Protein AF-A0A7S1LYL8-F1 (afdb_monomer)

InterPro domains:
  IPR012674 Calycin [G3DSA:2.40.128.20] (8-126)

Nearest PDB structures (foldseek):
  2kno-assembly1_A  TM=4.896E-01  e=1.759E+00  Homo sapiens

Organism: Alexandrium catenella (NCBI:txid2925)

Structure (mmCIF, N/CA/C/O backbone):
data_AF-A0A7S1LYL8-F1
#
_entry.id   AF-A0A7S1LYL8-F1
#
loop_
_atom_site.group_PDB
_atom_site.id
_atom_site.type_symbol
_atom_site.label_atom_id
_atom_site.label_alt_id
_atom_site.label_comp_id
_atom_site.label_asym_id
_atom_site.label_entity_id
_atom_site.label_seq_id
_atom_site.pdbx_PDB_ins_code
_atom_site.Cartn_x
_atom_site.Cartn_y
_atom_site.Cartn_z
_atom_site.occupancy
_atom_site.B_iso_or_equiv
_atom_site.auth_seq_id
_atom_site.auth_comp_id
_atom_site.auth_asym_id
_atom_site.auth_atom_id
_atom_site.pdbx_PDB_model_num
ATOM 1 N N . MET A 1 1 ? -53.417 -13.960 -64.081 1.00 40.91 1 MET A N 1
ATOM 2 C CA . MET A 1 1 ? -52.786 -13.788 -62.756 1.00 40.91 1 MET A CA 1
ATOM 3 C C . MET A 1 1 ? -51.684 -12.749 -62.890 1.00 40.91 1 MET A C 1
ATOM 5 O O . MET A 1 1 ? -50.602 -13.099 -63.331 1.00 40.91 1 MET A O 1
ATOM 9 N N . ILE A 1 2 ? -51.957 -11.476 -62.603 1.00 46.28 2 ILE A N 1
ATOM 10 C CA . ILE A 1 2 ? -50.910 -10.456 -62.446 1.00 46.28 2 ILE A CA 1
ATOM 11 C C . ILE A 1 2 ? -51.336 -9.633 -61.235 1.00 46.28 2 ILE A C 1
ATOM 13 O O . ILE A 1 2 ? -52.288 -8.864 -61.310 1.00 46.28 2 ILE A O 1
ATOM 17 N N . SER A 1 3 ? -50.704 -9.901 -60.096 1.00 40.19 3 SER A N 1
ATOM 18 C CA . SER A 1 3 ? -50.922 -9.160 -58.857 1.00 40.19 3 SER A CA 1
ATOM 19 C C . SER A 1 3 ? -49.857 -8.073 -58.778 1.00 40.19 3 SER A C 1
ATOM 21 O O . SER A 1 3 ? -48.668 -8.380 -58.727 1.00 40.19 3 SER A O 1
ATOM 23 N N . HIS A 1 4 ? -50.273 -6.808 -58.802 1.00 43.19 4 HIS A N 1
ATOM 24 C CA . HIS A 1 4 ? -49.402 -5.675 -58.505 1.00 43.19 4 HIS A CA 1
ATOM 25 C C . HIS A 1 4 ? -49.196 -5.587 -56.991 1.00 43.19 4 HIS A C 1
ATOM 27 O O . HIS A 1 4 ? -50.166 -5.575 -56.237 1.00 43.19 4 HIS A O 1
ATOM 33 N N . VAL A 1 5 ? -47.943 -5.508 -56.544 1.00 46.81 5 VAL A N 1
ATOM 34 C CA . VAL A 1 5 ? -47.605 -5.159 -55.160 1.00 46.81 5 VAL A CA 1
ATOM 35 C C . VAL A 1 5 ? -46.912 -3.803 -55.190 1.00 46.81 5 VAL A C 1
ATOM 37 O O . VAL A 1 5 ? -45.841 -3.659 -55.775 1.00 46.81 5 VAL A O 1
ATOM 40 N N . ILE A 1 6 ? -47.555 -2.802 -54.592 1.00 52.75 6 ILE A N 1
ATOM 41 C CA . ILE A 1 6 ? -46.998 -1.466 -54.371 1.00 52.75 6 ILE A CA 1
ATOM 42 C C . ILE A 1 6 ? -46.280 -1.498 -53.019 1.00 52.75 6 ILE A C 1
ATOM 44 O O . ILE A 1 6 ? -46.905 -1.765 -51.995 1.00 52.75 6 ILE A O 1
ATOM 48 N N . ALA A 1 7 ? -44.975 -1.229 -53.010 1.00 46.88 7 ALA A N 1
ATOM 49 C CA . ALA A 1 7 ? -44.205 -1.054 -51.783 1.00 46.88 7 ALA A CA 1
ATOM 50 C C . ALA A 1 7 ? -44.253 0.421 -51.354 1.00 46.88 7 ALA A C 1
ATOM 52 O O . ALA A 1 7 ? -43.717 1.290 -52.039 1.00 46.88 7 ALA A O 1
ATOM 53 N N . ALA A 1 8 ? -44.896 0.708 -50.222 1.00 51.72 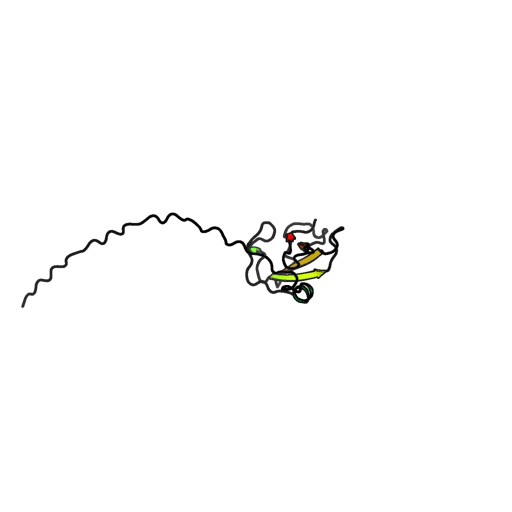8 ALA A N 1
ATOM 54 C CA . ALA A 1 8 ? -44.832 2.014 -49.576 1.00 51.72 8 ALA A CA 1
ATOM 55 C C . ALA A 1 8 ? -43.572 2.083 -48.698 1.00 51.72 8 ALA A C 1
ATOM 57 O O . ALA A 1 8 ? -43.449 1.345 -47.721 1.00 51.72 8 ALA A O 1
ATOM 58 N N . ALA A 1 9 ? -42.628 2.956 -49.050 1.00 52.88 9 ALA A N 1
ATOM 59 C CA . ALA A 1 9 ? -41.442 3.217 -48.242 1.00 52.88 9 ALA A CA 1
ATOM 60 C C . ALA A 1 9 ? -41.786 4.209 -47.117 1.00 52.88 9 ALA A C 1
ATOM 62 O O . ALA A 1 9 ? -42.015 5.390 -47.372 1.00 52.88 9 ALA A O 1
ATOM 63 N N . LEU A 1 10 ? -41.822 3.730 -45.871 1.00 50.62 10 LEU A N 1
ATOM 64 C CA . LEU A 1 10 ? -41.898 4.582 -44.684 1.00 50.62 10 LEU A CA 1
ATOM 65 C C . LEU A 1 10 ? -40.477 5.045 -44.329 1.00 50.62 10 LEU A C 1
ATOM 67 O O . LEU A 1 10 ? -39.648 4.249 -43.889 1.00 50.62 10 LEU A O 1
ATOM 71 N N . ALA A 1 11 ? -40.180 6.327 -44.539 1.00 58.09 11 ALA A N 1
ATOM 72 C CA . ALA A 1 11 ? -38.928 6.922 -44.088 1.00 58.09 11 ALA A CA 1
ATOM 73 C C . ALA A 1 11 ? -38.968 7.090 -42.560 1.00 58.09 11 ALA A C 1
ATOM 75 O O . ALA A 1 11 ? -39.672 7.952 -42.037 1.00 58.09 11 ALA A O 1
ATOM 76 N N . ILE A 1 12 ? -38.220 6.251 -41.841 1.00 60.12 12 ILE A N 1
ATOM 77 C CA . ILE A 1 12 ? -38.020 6.383 -40.396 1.00 60.12 12 ILE A CA 1
ATOM 78 C C . ILE A 1 12 ? -36.983 7.487 -40.176 1.00 60.12 12 ILE A C 1
ATOM 80 O O . ILE A 1 12 ? -35.783 7.277 -40.345 1.00 60.12 12 ILE A O 1
ATOM 84 N N . THR A 1 13 ? -37.435 8.686 -39.819 1.00 60.06 13 THR A N 1
ATOM 85 C CA . THR A 1 13 ? -36.548 9.749 -39.342 1.00 60.06 13 THR A CA 1
ATOM 86 C C . THR A 1 13 ? -36.121 9.433 -37.910 1.00 60.06 13 THR A C 1
ATOM 88 O O . THR A 1 13 ? -36.929 9.530 -36.987 1.00 60.06 13 THR A O 1
ATOM 91 N N . CYS A 1 14 ? -34.851 9.070 -37.709 1.00 52.88 14 CYS A N 1
ATOM 92 C CA . CYS A 1 14 ? -34.250 9.036 -36.376 1.00 52.88 14 CYS A CA 1
ATOM 93 C C . CYS A 1 14 ? -34.122 10.469 -35.847 1.00 52.88 14 CYS A C 1
ATOM 95 O O . CYS A 1 14 ? -33.171 11.181 -36.168 1.00 52.88 14 CYS A O 1
ATOM 97 N N . SER A 1 15 ? -35.071 10.898 -35.021 1.00 62.47 15 SER A N 1
ATOM 98 C CA . SER A 1 15 ? -34.893 12.073 -34.174 1.00 62.47 15 SER A CA 1
ATOM 99 C C . SER A 1 15 ? -33.851 11.741 -33.105 1.00 62.47 15 SER A C 1
ATOM 101 O O . SER A 1 15 ? -34.155 11.114 -32.094 1.00 62.47 15 SER A O 1
ATOM 103 N N . GLY A 1 16 ? -32.597 12.122 -33.351 1.00 58.66 16 GLY A N 1
ATOM 104 C CA . GLY A 1 16 ? -31.531 12.034 -32.361 1.00 58.66 16 GLY A CA 1
ATOM 105 C C . GLY A 1 16 ? -31.786 13.022 -31.228 1.00 58.66 16 GLY A C 1
ATOM 106 O O . GLY A 1 16 ? -31.531 14.215 -31.369 1.00 58.66 16 GLY A O 1
ATOM 107 N N . THR A 1 17 ? -32.286 12.539 -30.094 1.00 54.81 17 THR A N 1
ATOM 108 C CA . THR A 1 17 ? -32.269 13.306 -28.848 1.00 54.81 17 THR A CA 1
ATOM 109 C C . THR A 1 17 ? -30.834 13.350 -28.338 1.00 54.81 17 THR A C 1
ATOM 111 O O . THR A 1 17 ? -30.270 12.317 -27.975 1.00 54.81 17 THR A O 1
ATOM 114 N N . ALA A 1 18 ? -30.237 14.541 -28.308 1.00 59.44 18 ALA A N 1
ATOM 115 C CA . ALA A 1 18 ? -28.983 14.776 -27.609 1.00 59.44 18 ALA A CA 1
ATOM 116 C C . ALA A 1 18 ? -29.195 14.497 -26.113 1.00 59.44 18 ALA A C 1
ATOM 118 O O . ALA A 1 18 ? -29.775 15.305 -25.389 1.00 59.44 18 ALA A O 1
ATOM 119 N N . VAL A 1 19 ? -28.761 13.322 -25.655 1.00 59.53 19 VAL A N 1
ATOM 120 C CA . VAL A 1 19 ? -28.696 12.993 -24.231 1.00 59.53 19 VAL A CA 1
ATOM 121 C C . VAL A 1 19 ? -27.580 13.846 -23.640 1.00 59.53 19 VAL A C 1
ATOM 123 O O . VAL A 1 19 ? -26.399 13.581 -23.859 1.00 59.53 19 VAL A O 1
ATOM 126 N N . GLY A 1 20 ? -27.953 14.903 -22.917 1.00 55.56 20 GLY A N 1
ATOM 127 C CA . GLY A 1 20 ? -27.022 15.639 -22.073 1.00 55.56 20 GLY A CA 1
ATOM 128 C C . GLY A 1 20 ? -26.386 14.665 -21.086 1.00 55.56 20 GLY A C 1
ATOM 129 O O . GLY A 1 20 ? -27.076 14.059 -20.268 1.00 55.56 20 GLY A O 1
ATOM 130 N N . THR A 1 21 ? -25.073 14.473 -21.186 1.00 59.75 21 THR A N 1
ATOM 131 C CA . THR A 1 21 ? -24.311 13.581 -20.313 1.00 59.75 21 THR A CA 1
ATOM 132 C C . THR A 1 21 ? -24.158 14.217 -18.934 1.00 59.75 21 THR A C 1
ATOM 134 O O . THR A 1 21 ? -23.081 14.689 -18.569 1.00 59.75 21 THR A O 1
ATOM 137 N N . HIS A 1 22 ? -2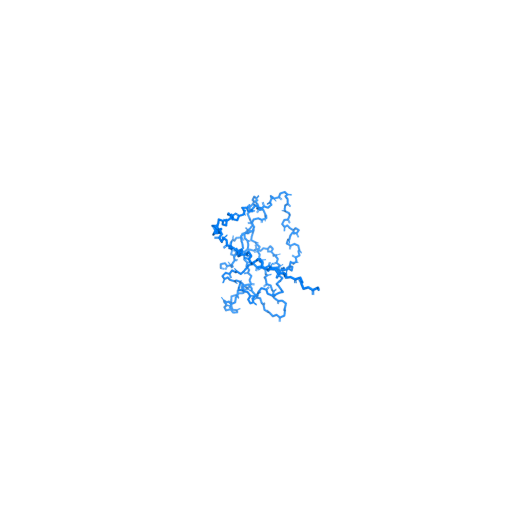5.225 14.225 -18.137 1.00 58.78 22 HIS A N 1
ATOM 138 C CA . HIS A 1 22 ? -25.079 14.320 -16.692 1.00 58.78 22 HIS A CA 1
ATOM 139 C C . HIS A 1 22 ? -24.480 12.992 -16.228 1.00 58.78 22 HIS A C 1
ATOM 141 O O . HIS A 1 22 ? -25.186 12.029 -15.934 1.00 58.78 22 HIS A O 1
ATOM 147 N N . ARG A 1 23 ? -23.145 12.910 -16.228 1.00 67.44 23 ARG A N 1
ATOM 148 C CA . ARG A 1 23 ? -22.441 11.838 -15.530 1.00 67.44 23 ARG A CA 1
ATOM 149 C C . ARG A 1 23 ? -22.823 12.012 -14.066 1.00 67.44 23 ARG A C 1
ATOM 151 O O . ARG A 1 23 ? -22.436 13.008 -13.456 1.00 67.44 23 ARG A O 1
ATOM 158 N N . ALA A 1 24 ? -23.662 11.119 -13.544 1.00 78.94 24 ALA A N 1
ATOM 159 C CA . ALA A 1 24 ? -23.954 11.102 -12.120 1.00 78.94 24 ALA A CA 1
ATOM 160 C C . ALA A 1 24 ? -22.612 11.162 -11.364 1.00 78.94 24 ALA A C 1
ATOM 162 O O . ALA A 1 24 ? -21.655 10.507 -11.803 1.00 78.94 24 ALA A O 1
ATOM 163 N N . PRO A 1 25 ? -22.493 11.984 -10.306 1.00 83.62 25 PRO A N 1
ATOM 164 C CA . PRO A 1 25 ? -21.267 12.039 -9.525 1.00 83.62 25 PRO A CA 1
ATOM 165 C C . PRO A 1 25 ? -20.911 10.625 -9.058 1.00 83.62 25 PRO A C 1
ATOM 167 O O . PRO A 1 25 ? -21.801 9.846 -8.708 1.00 83.62 25 PRO A O 1
ATOM 170 N N . CYS A 1 26 ? -19.621 10.279 -9.106 1.00 86.00 26 CYS A N 1
ATOM 171 C CA . CYS A 1 26 ? -19.161 8.989 -8.605 1.00 86.00 26 CYS A CA 1
ATOM 172 C C . CYS A 1 26 ? -19.648 8.830 -7.158 1.00 86.00 26 CYS A C 1
ATOM 174 O O . CYS A 1 26 ? -19.503 9.780 -6.382 1.00 86.00 26 CYS A O 1
ATOM 176 N N . PRO A 1 27 ? -20.235 7.677 -6.794 1.00 90.06 27 PRO A N 1
ATOM 177 C CA . PRO A 1 27 ? -20.694 7.470 -5.434 1.00 90.06 27 PRO A CA 1
ATOM 178 C C . PRO A 1 27 ? -19.509 7.615 -4.481 1.00 90.06 27 PRO A C 1
ATOM 180 O O . PRO A 1 27 ? -18.416 7.110 -4.744 1.00 90.06 27 PRO A O 1
ATOM 183 N N . GLU A 1 28 ? -19.724 8.326 -3.379 1.00 91.38 28 GLU A N 1
ATOM 184 C CA . GLU A 1 28 ? -18.732 8.404 -2.316 1.00 91.38 28 GLU A CA 1
ATOM 185 C C . GLU A 1 28 ? -1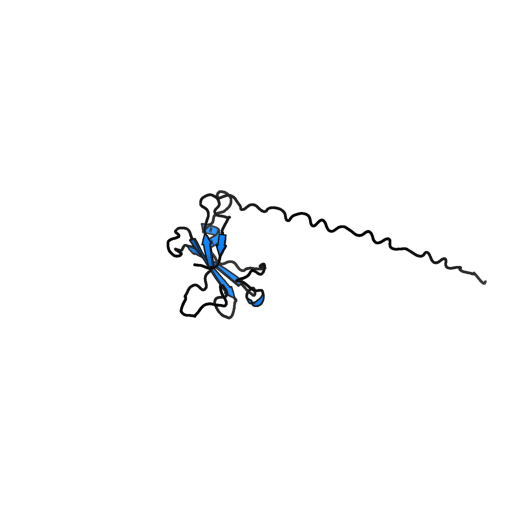8.624 7.032 -1.647 1.00 91.38 28 GLU A C 1
ATOM 187 O O . GLU A 1 28 ? -19.615 6.485 -1.156 1.00 91.38 28 GLU A O 1
ATOM 192 N N . ILE A 1 29 ? -17.418 6.470 -1.636 1.00 89.44 29 ILE A N 1
ATOM 193 C CA . ILE A 1 29 ? -17.136 5.190 -0.990 1.00 89.44 29 ILE A CA 1
ATOM 194 C C . ILE A 1 29 ? -16.488 5.463 0.364 1.00 89.44 29 ILE A C 1
ATOM 196 O O . ILE A 1 29 ? -15.483 6.171 0.448 1.00 89.44 29 ILE A O 1
ATOM 200 N N . LYS A 1 30 ? -17.060 4.886 1.424 1.00 90.12 30 LYS A N 1
ATOM 201 C CA . LYS A 1 30 ? -16.532 4.988 2.788 1.00 90.12 30 LYS A CA 1
ATOM 202 C C . LYS A 1 30 ? -15.685 3.754 3.122 1.00 90.12 30 LYS A C 1
ATOM 204 O O . LYS A 1 30 ? -16.104 2.648 2.786 1.00 90.12 30 LYS A O 1
ATOM 209 N N . PRO A 1 31 ? -14.524 3.918 3.782 1.00 90.12 31 PRO A N 1
ATOM 210 C CA . PRO A 1 31 ? -13.772 2.794 4.333 1.00 90.12 31 PRO A CA 1
ATOM 211 C C . PRO A 1 31 ? -14.582 2.037 5.392 1.00 90.12 31 PRO A C 1
ATOM 213 O O . PRO A 1 31 ? -15.423 2.639 6.063 1.00 90.12 31 PRO A O 1
ATOM 216 N N . LEU A 1 32 ? -14.279 0.748 5.562 1.00 90.56 32 LEU A N 1
ATOM 217 C CA . LEU A 1 32 ? -14.806 -0.077 6.654 1.00 90.56 32 LEU A CA 1
ATOM 218 C C . LEU A 1 32 ? -14.395 0.491 8.020 1.00 90.56 32 LEU A C 1
ATOM 220 O O . LEU A 1 32 ? -13.342 1.132 8.142 1.00 90.56 32 LEU A O 1
ATOM 224 N N . SER A 1 33 ? -15.217 0.258 9.043 1.00 86.56 33 SER A N 1
ATOM 225 C CA . SER A 1 33 ? -14.875 0.637 10.415 1.00 86.56 33 SER A CA 1
ATOM 226 C C . SER A 1 33 ? -13.754 -0.246 10.985 1.00 86.56 33 SER A C 1
ATOM 228 O O . SER A 1 33 ? -13.398 -1.280 10.413 1.00 86.56 33 SER A O 1
ATOM 230 N N . ALA A 1 34 ? -13.174 0.154 12.121 1.00 81.38 34 ALA A N 1
ATOM 231 C CA . ALA A 1 34 ? -12.140 -0.641 12.788 1.00 81.38 34 ALA A CA 1
ATOM 232 C C . ALA A 1 34 ? -12.680 -1.982 13.323 1.00 81.38 34 ALA A C 1
ATOM 234 O O . ALA A 1 34 ? -11.928 -2.944 13.439 1.00 81.38 34 ALA A O 1
ATOM 235 N N . GLU A 1 35 ? -13.979 -2.056 13.617 1.00 86.94 35 GLU A N 1
ATOM 236 C CA . GLU A 1 35 ? -14.664 -3.276 14.054 1.00 86.94 35 GLU A CA 1
ATOM 237 C C . GLU A 1 35 ? -14.934 -4.243 12.889 1.00 86.94 35 GLU A C 1
ATOM 239 O O . GLU A 1 35 ? -15.026 -5.450 13.098 1.00 86.94 35 GLU A O 1
ATOM 244 N N . GLU A 1 36 ? -15.059 -3.721 11.666 1.00 90.19 36 GLU A N 1
ATOM 245 C CA . GLU A 1 36 ? -15.336 -4.494 10.449 1.00 90.19 36 GLU A CA 1
ATOM 246 C C . GLU A 1 36 ? -14.061 -4.944 9.717 1.00 90.19 36 GLU A C 1
ATOM 248 O O . GLU A 1 36 ? -14.119 -5.841 8.875 1.00 90.19 36 GLU A O 1
ATOM 253 N N . PHE A 1 37 ? -12.913 -4.321 10.006 1.00 91.06 37 PHE A N 1
ATOM 254 C CA . PHE A 1 37 ? -11.662 -4.551 9.286 1.00 91.06 37 PHE A CA 1
ATOM 255 C C . PHE A 1 37 ? -10.481 -4.850 10.213 1.00 91.06 37 PHE A C 1
ATOM 257 O O . PHE A 1 37 ? -9.885 -3.956 10.826 1.00 91.06 37 PHE A O 1
ATOM 264 N N . ASP A 1 38 ? -10.081 -6.122 10.219 1.00 91.00 38 ASP A N 1
ATOM 265 C CA . ASP A 1 38 ? -8.858 -6.582 10.864 1.00 91.00 38 ASP A CA 1
ATOM 266 C C . ASP A 1 38 ? -7.650 -6.370 9.942 1.00 91.00 38 ASP A C 1
ATOM 268 O O . ASP A 1 38 ? -7.411 -7.103 8.976 1.00 91.00 38 ASP A O 1
ATOM 272 N N . ILE A 1 39 ? -6.869 -5.338 10.257 1.00 88.31 39 ILE A N 1
ATOM 273 C CA . ILE A 1 39 ? -5.666 -5.012 9.500 1.00 88.31 39 ILE A CA 1
ATOM 274 C C . ILE A 1 39 ? -4.548 -6.039 9.687 1.00 88.31 39 ILE A C 1
ATOM 276 O O . ILE A 1 39 ? -3.750 -6.198 8.769 1.00 88.31 39 ILE A O 1
ATOM 280 N N . GLU A 1 40 ? -4.476 -6.735 10.823 1.00 90.25 40 GLU A N 1
ATOM 281 C CA . GLU A 1 40 ? -3.447 -7.757 11.036 1.00 90.25 40 GLU A CA 1
ATOM 282 C C . GLU A 1 40 ? -3.703 -8.964 10.132 1.00 90.25 40 GLU A C 1
ATOM 284 O O . GLU A 1 40 ? -2.775 -9.459 9.490 1.00 90.25 40 GLU A O 1
ATOM 289 N N . GLU A 1 41 ? -4.965 -9.376 9.983 1.00 93.06 41 GLU A N 1
ATOM 290 C CA . GLU A 1 41 ? -5.317 -10.433 9.032 1.00 93.06 41 GLU A CA 1
ATOM 291 C C . GLU A 1 41 ? -5.094 -9.984 7.582 1.00 93.06 41 GLU A C 1
ATOM 293 O O . GLU A 1 41 ? -4.535 -10.733 6.778 1.00 93.06 41 GLU A O 1
ATOM 298 N N . TYR A 1 42 ? -5.453 -8.741 7.241 1.00 91.38 42 TYR A N 1
ATOM 299 C CA . TYR A 1 42 ? -5.271 -8.220 5.884 1.00 91.38 42 TYR A CA 1
ATOM 300 C C . TYR A 1 42 ? -3.799 -8.205 5.439 1.00 91.38 42 TYR A C 1
ATOM 302 O O . TYR A 1 42 ? -3.504 -8.472 4.270 1.00 91.38 42 TYR A O 1
ATOM 310 N N . ILE A 1 43 ? -2.869 -7.909 6.355 1.00 89.50 43 ILE A N 1
ATOM 311 C CA . ILE A 1 43 ? -1.429 -7.851 6.054 1.00 89.50 43 ILE A CA 1
ATOM 312 C C . ILE A 1 43 ? -0.699 -9.182 6.273 1.00 89.50 43 ILE A C 1
ATOM 314 O O . ILE A 1 43 ? 0.483 -9.280 5.950 1.00 89.50 43 ILE A O 1
ATOM 318 N N . ARG A 1 44 ? -1.374 -10.219 6.786 1.00 92.44 44 ARG A N 1
ATOM 319 C CA . ARG A 1 44 ? -0.770 -11.534 7.067 1.00 92.44 44 ARG A CA 1
ATOM 320 C C . ARG A 1 44 ? -0.166 -12.193 5.824 1.00 92.44 44 ARG A C 1
ATOM 322 O O . ARG A 1 44 ? 0.759 -12.998 5.935 1.00 92.44 44 ARG A O 1
ATOM 329 N N . ALA A 1 45 ? -0.706 -11.895 4.645 1.00 88.81 45 ALA A N 1
ATOM 330 C CA . ALA A 1 45 ? -0.306 -12.503 3.384 1.00 88.81 45 ALA A CA 1
ATOM 331 C C . ALA A 1 45 ? -0.176 -11.474 2.250 1.00 88.81 45 ALA A C 1
ATOM 333 O O . ALA A 1 45 ? -0.472 -10.289 2.394 1.00 88.81 45 ALA A O 1
ATOM 334 N N . SER A 1 46 ? 0.304 -11.950 1.100 1.00 86.56 46 SER A N 1
ATOM 335 C CA . SER A 1 46 ? 0.413 -11.139 -0.113 1.00 86.56 46 SER A CA 1
ATOM 336 C C . SER A 1 46 ? -0.854 -11.221 -0.959 1.00 86.56 46 SER A C 1
ATOM 338 O O . SER A 1 46 ? -1.491 -12.270 -1.039 1.00 86.56 46 SER A O 1
ATOM 340 N N . TRP A 1 47 ? -1.163 -10.129 -1.650 1.00 88.12 47 TRP A N 1
ATOM 341 C CA . TRP A 1 47 ? -2.335 -9.989 -2.506 1.00 88.12 47 TRP A CA 1
ATOM 342 C C . TRP A 1 47 ? -1.943 -9.978 -3.980 1.00 88.12 47 TRP A C 1
ATOM 344 O O . TRP A 1 47 ? -1.075 -9.210 -4.391 1.00 88.12 47 TRP A O 1
ATOM 354 N N . PHE A 1 48 ? -2.609 -10.800 -4.792 1.00 87.69 48 PHE A N 1
ATOM 355 C CA . PHE A 1 48 ? -2.472 -10.777 -6.249 1.00 87.69 48 PHE A CA 1
ATOM 356 C C . PHE A 1 48 ? -3.488 -9.800 -6.838 1.00 87.69 48 PHE A C 1
ATOM 358 O O . PHE A 1 48 ? -4.692 -10.071 -6.848 1.00 87.69 48 PHE A O 1
ATOM 365 N N . ILE A 1 49 ? -3.002 -8.663 -7.326 1.00 87.06 49 ILE A N 1
ATOM 366 C CA . ILE A 1 49 ? -3.849 -7.593 -7.850 1.00 87.06 49 ILE A CA 1
ATOM 367 C C . ILE A 1 49 ? -4.390 -8.006 -9.219 1.00 87.06 49 ILE A C 1
ATOM 369 O O . ILE A 1 49 ? -3.622 -8.330 -10.127 1.00 87.06 49 ILE A O 1
ATOM 373 N N . GLN A 1 50 ? -5.716 -7.979 -9.357 1.00 89.44 50 GLN A N 1
ATOM 374 C CA . GLN A 1 50 ? -6.393 -8.323 -10.609 1.00 89.44 50 GLN A CA 1
ATOM 375 C C . GLN A 1 50 ? -6.454 -7.128 -11.562 1.00 89.44 50 GLN A C 1
ATOM 377 O O . GLN A 1 50 ? -6.153 -7.261 -12.745 1.00 89.44 50 GLN A O 1
ATOM 382 N N . GLU A 1 51 ? -6.797 -5.952 -11.035 1.00 88.56 51 GLU A N 1
ATOM 383 C CA . GLU A 1 51 ? -6.901 -4.713 -11.797 1.00 88.56 51 GLU A CA 1
ATOM 384 C C . GLU A 1 51 ? -6.527 -3.523 -10.916 1.00 88.56 51 GLU A C 1
ATOM 386 O O . GLU A 1 51 ? -6.782 -3.517 -9.709 1.00 88.56 51 GLU A O 1
ATOM 391 N N . GLN A 1 52 ? -5.902 -2.518 -11.521 1.00 85.44 52 GLN A N 1
ATOM 392 C CA . GLN A 1 52 ? -5.515 -1.301 -10.833 1.00 85.44 52 GLN A CA 1
ATOM 393 C C . GLN A 1 52 ? -5.592 -0.102 -11.775 1.00 85.44 52 GLN A C 1
ATOM 395 O O . GLN A 1 52 ? -5.233 -0.182 -12.949 1.00 85.44 52 GLN A O 1
ATOM 400 N N . GLN A 1 53 ? -6.029 1.036 -11.241 1.00 88.19 53 GLN A N 1
ATOM 401 C CA . GLN A 1 53 ? -5.997 2.301 -11.961 1.00 88.19 53 GLN A CA 1
ATOM 402 C C . GLN A 1 53 ? -4.555 2.809 -12.108 1.00 88.19 53 GLN A C 1
ATOM 404 O O . GLN A 1 53 ? -3.772 2.794 -11.158 1.00 88.19 53 GLN A O 1
ATOM 409 N N . THR A 1 54 ? -4.223 3.340 -13.285 1.00 87.19 54 THR A N 1
ATOM 410 C CA . THR A 1 54 ? -2.948 4.027 -13.512 1.00 87.19 54 THR A CA 1
ATOM 411 C C . THR A 1 54 ? -2.868 5.326 -12.719 1.00 87.19 54 THR A C 1
ATOM 413 O O . THR A 1 54 ? -3.784 6.152 -12.773 1.00 87.19 54 THR A O 1
ATOM 416 N N . ILE A 1 55 ? -1.737 5.541 -12.056 1.00 82.31 55 ILE A N 1
ATOM 417 C CA . ILE A 1 55 ? -1.431 6.761 -11.299 1.00 82.31 55 ILE A CA 1
ATOM 418 C C . ILE A 1 55 ? -0.015 7.238 -11.628 1.00 82.31 55 ILE A C 1
ATOM 420 O O . ILE A 1 55 ? 0.752 6.528 -12.278 1.00 82.31 55 ILE A O 1
ATOM 424 N N . SER A 1 56 ? 0.345 8.447 -11.193 1.00 81.50 56 SER A N 1
ATOM 425 C CA . SER A 1 56 ? 1.595 9.117 -11.593 1.00 81.50 56 SER A CA 1
ATOM 426 C C . SER A 1 56 ? 2.870 8.308 -11.328 1.00 81.50 56 SER A C 1
ATOM 428 O O . SER A 1 56 ? 3.830 8.435 -12.082 1.00 81.50 56 SER A O 1
ATOM 430 N N . TYR A 1 57 ? 2.877 7.463 -10.296 1.00 75.31 57 TYR A N 1
ATOM 431 C CA . TYR A 1 57 ? 4.013 6.613 -9.927 1.00 75.31 57 TYR A CA 1
ATOM 432 C C . TYR A 1 57 ? 3.816 5.123 -10.265 1.00 75.31 57 TYR A C 1
ATOM 434 O O . TYR A 1 57 ? 4.706 4.327 -9.990 1.00 75.31 57 TYR A O 1
ATOM 442 N N . GLN A 1 58 ? 2.686 4.738 -10.876 1.00 76.31 58 GLN A N 1
ATOM 443 C CA . GLN A 1 58 ? 2.417 3.370 -11.349 1.00 76.31 58 GLN A CA 1
ATOM 444 C C . GLN A 1 58 ? 1.735 3.403 -12.727 1.00 76.31 58 GLN A C 1
ATOM 446 O O . GLN A 1 58 ? 0.501 3.376 -12.824 1.00 76.31 58 GLN A O 1
ATOM 451 N N . PRO A 1 59 ? 2.528 3.513 -13.808 1.00 79.25 59 PRO A N 1
ATOM 452 C CA . PRO A 1 59 ? 2.015 3.508 -15.171 1.00 79.25 59 PRO A CA 1
ATOM 453 C C . PRO A 1 59 ? 1.537 2.109 -15.582 1.00 79.25 59 PRO A C 1
ATOM 455 O O . PRO A 1 59 ? 1.973 1.098 -15.038 1.00 79.25 59 PRO A O 1
ATOM 458 N N . ALA A 1 60 ? 0.695 2.037 -16.619 1.00 83.69 60 ALA A N 1
ATOM 459 C CA . ALA A 1 60 ? 0.106 0.783 -17.107 1.00 83.69 60 ALA A CA 1
ATOM 460 C C . ALA A 1 60 ? 1.136 -0.318 -17.425 1.00 83.69 60 ALA A C 1
ATOM 462 O O . ALA A 1 60 ? 0.850 -1.502 -17.256 1.00 83.69 60 ALA A O 1
ATOM 463 N N . THR A 1 61 ? 2.346 0.057 -17.857 1.00 78.94 61 THR A N 1
ATOM 464 C CA . THR A 1 61 ? 3.428 -0.894 -18.163 1.00 78.94 61 THR A CA 1
ATOM 465 C C . THR A 1 61 ? 3.881 -1.705 -16.952 1.00 78.94 61 THR A C 1
ATOM 467 O O . THR A 1 61 ? 4.437 -2.792 -17.119 1.00 78.94 61 THR A O 1
ATOM 470 N N . ASP A 1 62 ? 3.616 -1.195 -15.751 1.00 75.00 62 ASP A N 1
ATOM 471 C CA . ASP A 1 62 ? 4.105 -1.734 -14.487 1.00 75.00 62 ASP A CA 1
ATOM 472 C C . ASP A 1 62 ? 2.994 -2.500 -13.734 1.00 75.00 62 ASP A C 1
ATOM 474 O O . ASP A 1 62 ? 3.272 -3.172 -12.742 1.00 75.00 62 ASP A O 1
ATOM 478 N N . LEU A 1 63 ? 1.752 -2.479 -14.248 1.00 78.31 63 LEU A N 1
ATOM 479 C CA . LEU A 1 63 ? 0.553 -3.081 -13.641 1.00 78.31 63 LEU A CA 1
ATOM 480 C C . LEU A 1 63 ? 0.289 -4.540 -14.061 1.00 78.31 63 LEU A C 1
ATOM 482 O O . LEU A 1 63 ? -0.822 -5.049 -13.929 1.00 78.31 63 LEU A O 1
ATOM 486 N N . ARG A 1 64 ? 1.298 -5.252 -14.573 1.00 76.88 64 ARG A N 1
ATOM 487 C CA . ARG A 1 64 ? 1.146 -6.651 -15.008 1.00 76.88 64 ARG A CA 1
ATOM 488 C C . ARG A 1 64 ? 1.589 -7.625 -13.919 1.00 76.88 64 ARG A C 1
ATOM 490 O O . ARG A 1 64 ? 2.739 -7.565 -13.500 1.00 76.88 64 ARG A O 1
ATOM 497 N N . CYS A 1 65 ? 0.724 -8.581 -13.563 1.00 75.50 65 CYS A N 1
ATOM 498 C CA . CYS A 1 65 ? 1.006 -9.640 -12.580 1.00 75.50 65 CYS A CA 1
ATOM 499 C C . CYS A 1 65 ? 1.559 -9.071 -11.264 1.00 75.50 65 CYS A C 1
ATOM 501 O O . CYS A 1 65 ? 2.622 -9.501 -10.805 1.00 75.50 65 CYS A O 1
ATOM 503 N N . VAL A 1 66 ? 0.871 -8.061 -10.723 1.00 79.00 66 VAL A N 1
ATOM 504 C CA . VAL A 1 66 ? 1.324 -7.339 -9.535 1.00 79.00 66 VAL A CA 1
ATOM 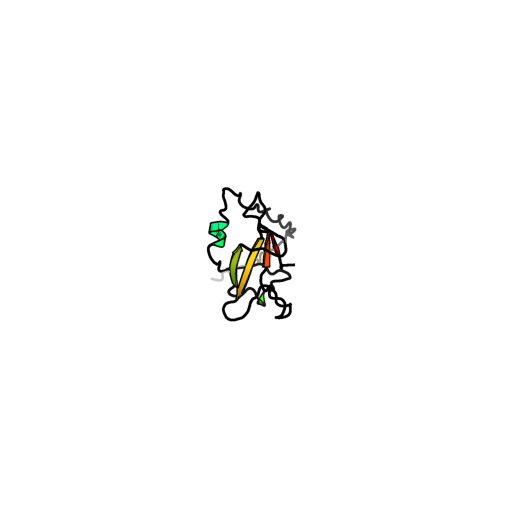505 C C . VAL A 1 66 ? 0.961 -8.108 -8.273 1.00 79.00 66 VAL A C 1
ATOM 507 O O . VAL A 1 66 ? -0.181 -8.530 -8.093 1.00 79.00 66 VAL A O 1
ATOM 510 N N . VAL A 1 67 ? 1.940 -8.256 -7.387 1.00 81.75 67 VAL A N 1
ATOM 511 C CA . VAL A 1 67 ? 1.758 -8.773 -6.030 1.00 81.75 67 VAL A CA 1
ATOM 512 C C . VAL A 1 67 ? 2.032 -7.651 -5.042 1.00 81.75 67 VAL A C 1
ATOM 514 O O . VAL A 1 67 ? 3.098 -7.044 -5.129 1.00 81.75 67 VAL A O 1
ATOM 517 N N . ALA A 1 68 ? 1.095 -7.402 -4.128 1.00 83.19 68 ALA A N 1
ATOM 518 C CA . ALA A 1 68 ? 1.235 -6.463 -3.022 1.00 83.19 68 ALA A CA 1
ATOM 519 C C . ALA A 1 68 ? 1.506 -7.210 -1.712 1.00 83.19 68 ALA A C 1
ATOM 521 O O . ALA A 1 68 ? 0.701 -8.038 -1.284 1.00 83.19 68 ALA A O 1
ATOM 522 N N . THR A 1 69 ? 2.617 -6.894 -1.054 1.00 83.38 69 THR A N 1
ATOM 523 C CA . THR A 1 69 ? 2.936 -7.385 0.295 1.00 83.38 69 THR A CA 1
ATOM 524 C C . THR A 1 69 ? 3.012 -6.206 1.254 1.00 83.38 69 THR A C 1
ATOM 526 O O . THR A 1 69 ? 3.652 -5.202 0.938 1.00 83.38 69 THR A O 1
ATOM 529 N N . TYR A 1 70 ? 2.382 -6.331 2.421 1.00 84.19 70 TYR A N 1
ATOM 530 C CA . TYR A 1 70 ? 2.308 -5.286 3.437 1.00 84.19 70 TYR A CA 1
ATOM 531 C C . TYR A 1 70 ? 3.106 -5.709 4.665 1.00 84.19 70 TYR A C 1
ATOM 533 O O . TYR A 1 70 ? 2.829 -6.751 5.244 1.00 84.19 70 TYR A O 1
ATOM 541 N N . ASN A 1 71 ? 4.065 -4.889 5.090 1.00 80.94 71 ASN A N 1
ATOM 542 C CA . ASN A 1 71 ? 4.841 -5.149 6.301 1.00 80.94 71 ASN A CA 1
ATOM 543 C C . ASN A 1 71 ? 4.670 -4.012 7.303 1.00 80.94 71 ASN A C 1
ATOM 545 O O . ASN A 1 71 ? 4.739 -2.839 6.927 1.00 80.94 71 ASN A O 1
ATOM 549 N N . ARG A 1 72 ? 4.534 -4.353 8.589 1.00 82.62 72 ARG A N 1
ATOM 550 C CA . ARG A 1 72 ? 4.699 -3.384 9.679 1.00 82.62 72 ARG A CA 1
ATOM 551 C C . ARG A 1 72 ? 6.109 -2.807 9.601 1.00 82.62 72 ARG A C 1
ATOM 553 O O . ARG A 1 72 ? 7.087 -3.547 9.517 1.00 82.62 72 ARG A O 1
ATOM 560 N N . GLY A 1 73 ? 6.212 -1.485 9.600 1.00 70.44 73 GLY A N 1
ATOM 561 C CA . GLY A 1 73 ? 7.494 -0.822 9.459 1.00 70.44 73 GLY A CA 1
ATOM 562 C C . GLY A 1 73 ? 7.489 0.5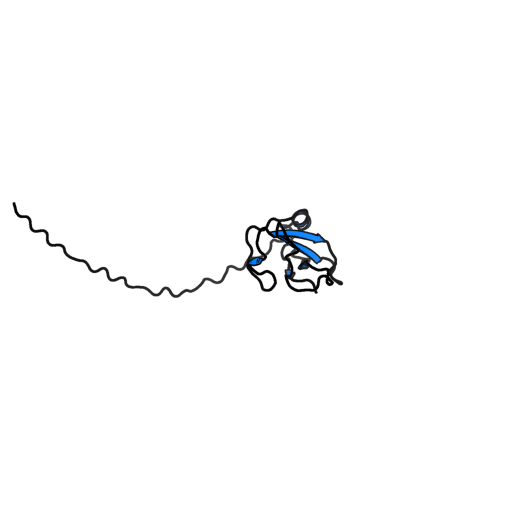80 10.034 1.00 70.44 73 GLY A C 1
ATOM 563 O O . GLY A 1 73 ? 6.461 1.131 10.427 1.00 70.44 73 GLY A O 1
ATOM 564 N N . VAL A 1 74 ? 8.684 1.151 10.068 1.00 63.69 74 VAL A N 1
ATOM 565 C CA . VAL A 1 74 ? 8.893 2.559 10.368 1.00 63.69 74 VAL A CA 1
ATOM 566 C C . VAL A 1 74 ? 9.446 3.201 9.108 1.00 63.69 74 VAL A C 1
ATOM 568 O O . VAL A 1 74 ? 10.398 2.706 8.507 1.00 63.69 74 VAL A O 1
ATOM 571 N N . VAL A 1 75 ? 8.825 4.300 8.702 1.00 63.91 75 VAL A N 1
ATOM 572 C CA . VAL A 1 75 ? 9.253 5.108 7.561 1.00 63.91 75 VAL A CA 1
ATOM 573 C C . VAL A 1 75 ? 9.689 6.440 8.141 1.00 63.91 75 VAL A C 1
ATOM 575 O O . VAL A 1 75 ? 8.850 7.201 8.618 1.00 63.91 75 VAL A O 1
ATOM 578 N N 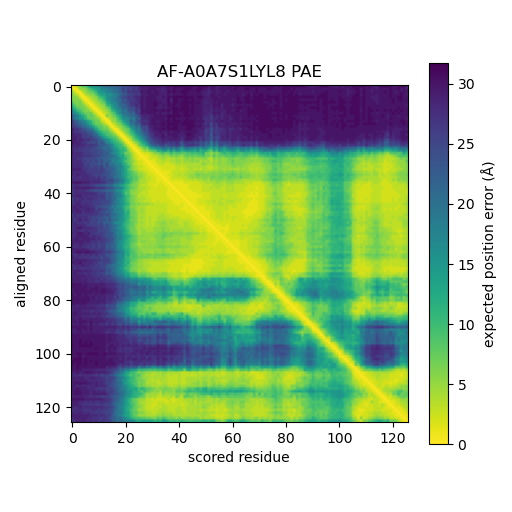. GLY A 1 76 ? 10.993 6.713 8.183 1.00 66.50 76 GLY A N 1
ATOM 579 C CA . GLY A 1 76 ? 11.512 7.875 8.912 1.00 66.50 76 GLY A CA 1
ATOM 580 C C . GLY A 1 76 ? 11.116 7.830 10.395 1.00 66.50 76 GLY A C 1
ATOM 581 O O . GLY A 1 76 ? 11.491 6.900 11.096 1.00 66.50 76 GLY A O 1
ATOM 582 N N . ASN A 1 77 ? 10.330 8.806 10.861 1.00 57.81 77 ASN A N 1
ATOM 583 C CA . ASN A 1 77 ? 9.825 8.872 12.244 1.00 57.81 77 ASN A CA 1
ATOM 584 C C . ASN A 1 77 ? 8.353 8.429 12.386 1.00 57.81 77 ASN A C 1
ATOM 586 O O . ASN A 1 77 ? 7.748 8.618 13.441 1.00 57.81 77 ASN A O 1
ATOM 590 N N . PHE A 1 78 ? 7.739 7.882 11.332 1.00 55.66 78 PHE A N 1
ATOM 591 C CA . PHE A 1 78 ? 6.327 7.504 11.351 1.00 55.66 78 PHE A CA 1
ATOM 592 C C . PHE A 1 78 ? 6.141 6.088 11.909 1.00 55.66 78 PHE A C 1
ATOM 594 O O . PHE A 1 78 ? 6.385 5.094 11.224 1.00 55.66 78 PHE A O 1
ATOM 601 N N . VAL A 1 79 ? 5.684 6.011 13.161 1.00 53.53 79 VAL A N 1
ATOM 602 C CA . VAL A 1 79 ? 5.205 4.778 13.805 1.00 53.53 79 VAL A CA 1
ATOM 603 C C . VAL A 1 79 ? 3.776 4.495 13.328 1.00 53.53 79 VAL A C 1
ATOM 605 O O . VAL A 1 79 ? 2.953 5.407 13.267 1.00 53.53 79 VAL A O 1
ATOM 608 N N . GLY A 1 80 ? 3.480 3.244 12.966 1.00 60.03 80 GLY A N 1
ATOM 609 C CA . GLY A 1 80 ? 2.179 2.854 12.399 1.00 60.03 80 GLY A CA 1
ATOM 610 C C . GLY A 1 80 ? 2.106 2.938 10.870 1.00 60.03 80 GLY A C 1
ATOM 611 O O . GLY A 1 80 ? 1.012 2.942 10.306 1.00 60.03 80 GLY A O 1
ATOM 612 N N . ALA A 1 81 ? 3.257 3.005 10.196 1.00 68.38 81 ALA A N 1
ATOM 613 C CA . ALA A 1 81 ? 3.333 2.900 8.748 1.00 68.38 81 ALA A CA 1
ATOM 614 C C . ALA A 1 81 ? 3.365 1.427 8.296 1.00 68.38 81 ALA A C 1
ATOM 616 O O . ALA A 1 81 ? 3.908 0.553 8.980 1.00 68.38 81 ALA A O 1
ATOM 617 N N . LEU A 1 82 ? 2.800 1.150 7.123 1.00 74.81 82 LEU A N 1
ATOM 618 C CA . LEU A 1 82 ? 3.033 -0.088 6.389 1.00 74.81 82 LEU A CA 1
ATOM 619 C C . LEU A 1 82 ? 3.959 0.192 5.212 1.00 74.81 82 LEU A C 1
ATOM 621 O O . LEU A 1 82 ? 3.780 1.172 4.487 1.00 74.81 82 LEU A O 1
ATOM 625 N N . LEU A 1 83 ? 4.922 -0.696 5.006 1.00 71.81 83 LEU A N 1
ATOM 626 C CA . LEU A 1 83 ? 5.685 -0.764 3.768 1.00 71.81 83 LEU A CA 1
ATOM 627 C C . LEU A 1 83 ? 4.907 -1.641 2.790 1.00 71.81 83 LEU A C 1
ATOM 629 O O . LEU A 1 83 ? 4.605 -2.791 3.107 1.00 71.81 83 LEU A O 1
ATOM 633 N N . VAL A 1 84 ? 4.572 -1.092 1.625 1.00 72.06 84 VAL A N 1
ATOM 634 C CA . VAL A 1 84 ? 3.841 -1.791 0.565 1.00 72.06 84 VAL A CA 1
ATOM 635 C C . VAL A 1 84 ? 4.799 -2.091 -0.569 1.00 72.06 84 VAL A C 1
ATOM 637 O O . VAL A 1 84 ? 5.392 -1.189 -1.163 1.00 72.06 84 VAL A O 1
ATOM 640 N N . TYR A 1 85 ? 4.936 -3.363 -0.898 1.00 71.06 85 TYR A N 1
ATOM 641 C CA . TYR A 1 85 ? 5.803 -3.796 -1.976 1.00 71.06 85 TYR A CA 1
ATOM 642 C C . TYR A 1 85 ? 4.967 -4.307 -3.133 1.00 71.06 85 TYR A C 1
ATOM 644 O O . TYR A 1 85 ? 4.331 -5.348 -3.005 1.00 71.06 85 TYR A O 1
ATOM 652 N N . ASN A 1 86 ? 5.014 -3.590 -4.255 1.00 73.00 86 ASN A N 1
ATOM 653 C CA . ASN A 1 86 ? 4.423 -4.035 -5.509 1.00 73.00 86 ASN A CA 1
ATOM 654 C C . ASN A 1 86 ? 5.520 -4.665 -6.381 1.00 73.00 86 ASN A C 1
ATOM 656 O O . ASN A 1 86 ? 6.528 -4.022 -6.697 1.00 73.00 86 ASN A O 1
ATOM 660 N N . TYR A 1 87 ? 5.333 -5.934 -6.742 1.00 66.94 87 TYR A N 1
ATOM 661 C CA . TYR A 1 87 ? 6.253 -6.697 -7.590 1.00 66.94 87 TYR A CA 1
ATOM 662 C C . TYR A 1 87 ? 5.549 -7.209 -8.838 1.00 66.94 87 TYR A C 1
ATOM 664 O O . TYR A 1 87 ? 4.442 -7.723 -8.738 1.00 66.94 87 TYR A O 1
ATOM 672 N N . ARG A 1 88 ? 6.228 -7.171 -9.988 1.00 65.56 88 ARG A N 1
ATOM 673 C CA . ARG A 1 88 ? 5.804 -7.865 -11.211 1.00 65.56 88 ARG A CA 1
ATOM 674 C C . ARG A 1 88 ? 6.474 -9.233 -11.307 1.00 65.56 88 ARG A C 1
ATOM 676 O O . ARG A 1 88 ? 7.701 -9.332 -11.231 1.00 65.56 88 ARG A O 1
ATOM 683 N N . LEU A 1 89 ? 5.689 -10.284 -11.550 1.00 55.25 89 LEU A N 1
ATOM 684 C CA . LEU A 1 89 ? 6.226 -11.630 -11.781 1.00 55.25 89 LEU A CA 1
ATOM 685 C C . LEU A 1 89 ? 7.191 -11.619 -12.990 1.00 55.25 89 LEU A C 1
ATOM 687 O O . LEU A 1 89 ? 6.789 -11.319 -14.116 1.00 55.25 89 LEU A O 1
ATOM 691 N N . GLY A 1 90 ? 8.474 -11.915 -12.753 1.00 54.31 90 GLY A N 1
ATOM 692 C CA . GLY A 1 90 ? 9.496 -12.073 -13.795 1.00 54.31 90 GLY A CA 1
ATOM 693 C C . GLY A 1 90 ? 10.499 -10.929 -14.011 1.00 54.31 90 GLY A C 1
ATOM 694 O O . GLY A 1 90 ? 11.366 -11.126 -14.851 1.00 54.31 90 GLY A O 1
ATOM 695 N N . ALA A 1 91 ? 10.428 -9.782 -13.309 1.00 51.06 91 ALA A N 1
ATOM 696 C CA . ALA A 1 91 ? 11.552 -8.827 -13.164 1.00 51.06 91 ALA A CA 1
ATOM 697 C C . ALA A 1 91 ? 11.189 -7.560 -12.348 1.00 51.06 91 ALA A C 1
ATOM 699 O O . ALA A 1 91 ? 10.215 -6.888 -12.675 1.00 51.06 91 ALA A O 1
ATOM 700 N N . TYR A 1 92 ? 12.076 -7.236 -11.389 1.00 53.03 92 TYR A N 1
ATOM 701 C CA . TYR A 1 92 ? 12.310 -5.988 -10.623 1.00 53.03 92 TYR A CA 1
ATOM 702 C C . TYR A 1 92 ? 11.156 -5.342 -9.821 1.00 53.03 92 TYR A C 1
ATOM 704 O O . TYR A 1 92 ? 9.977 -5.472 -10.131 1.00 53.03 92 TYR A O 1
ATOM 712 N N . ARG A 1 93 ? 11.531 -4.646 -8.728 1.00 53.03 93 ARG A N 1
ATOM 713 C CA . ARG A 1 93 ? 10.626 -3.865 -7.858 1.00 53.03 93 ARG A CA 1
ATOM 714 C C . ARG A 1 93 ? 9.918 -2.808 -8.715 1.00 53.03 93 ARG A C 1
ATOM 716 O O . ARG A 1 93 ? 10.600 -1.968 -9.293 1.00 53.03 93 ARG A O 1
ATOM 723 N N . THR A 1 94 ? 8.588 -2.847 -8.807 1.00 51.03 94 THR A N 1
ATOM 724 C CA . THR A 1 94 ? 7.818 -1.952 -9.695 1.00 51.03 94 THR A CA 1
ATOM 725 C C . THR A 1 94 ? 7.268 -0.716 -8.994 1.00 51.03 94 THR A C 1
ATOM 727 O O . THR A 1 94 ? 6.627 0.103 -9.641 1.00 51.03 94 THR A O 1
ATOM 730 N N . ALA A 1 95 ? 7.515 -0.536 -7.690 1.00 51.03 95 ALA A N 1
ATOM 731 C CA . ALA A 1 95 ? 6.904 0.574 -6.963 1.00 51.03 95 ALA A CA 1
ATOM 732 C C . ALA A 1 95 ? 7.332 1.962 -7.483 1.00 51.03 95 ALA A C 1
ATOM 734 O O . ALA A 1 95 ? 6.533 2.886 -7.372 1.00 51.03 95 ALA A O 1
ATOM 735 N N . ILE A 1 96 ? 8.545 2.117 -8.046 1.00 49.19 96 ILE A N 1
ATOM 736 C CA . ILE A 1 96 ? 9.036 3.389 -8.611 1.00 49.19 96 ILE A CA 1
ATOM 737 C C . ILE A 1 96 ? 10.038 3.115 -9.752 1.00 49.19 96 ILE A C 1
ATOM 739 O O . ILE A 1 96 ? 11.131 2.606 -9.515 1.00 49.19 96 ILE A O 1
ATOM 743 N N . LYS A 1 97 ? 9.715 3.497 -10.996 1.00 42.94 97 LYS A N 1
ATOM 744 C CA . LYS A 1 97 ? 10.609 3.356 -12.171 1.00 42.94 97 LYS A CA 1
ATOM 745 C C . LYS A 1 97 ? 11.719 4.426 -12.252 1.00 42.94 97 LYS A C 1
ATOM 747 O O . LYS A 1 97 ? 12.399 4.540 -13.266 1.00 42.94 97 LYS A O 1
ATOM 752 N N . ASN A 1 98 ? 11.911 5.244 -11.220 1.00 40.50 98 ASN A N 1
ATOM 753 C CA . ASN A 1 98 ? 12.875 6.341 -11.252 1.00 40.50 98 ASN A CA 1
ATOM 754 C C . ASN A 1 98 ? 13.371 6.736 -9.856 1.00 40.50 98 ASN A C 1
ATOM 756 O O . ASN A 1 98 ? 12.902 7.722 -9.305 1.00 40.50 98 ASN A O 1
ATOM 760 N N . THR A 1 99 ? 14.326 5.988 -9.308 1.00 36.72 99 THR A N 1
ATOM 761 C CA . THR A 1 99 ? 15.374 6.510 -8.418 1.00 36.72 99 THR A CA 1
ATOM 762 C C . THR A 1 99 ? 16.546 5.529 -8.414 1.00 36.72 99 THR A C 1
ATOM 764 O O . THR A 1 99 ? 16.372 4.327 -8.600 1.00 36.72 99 THR A O 1
ATOM 767 N N . ASN A 1 100 ? 17.763 6.063 -8.291 1.00 38.47 100 ASN A N 1
ATOM 768 C CA . ASN A 1 100 ? 19.024 5.322 -8.235 1.00 38.47 100 ASN A CA 1
ATOM 769 C C . ASN A 1 100 ? 18.930 4.027 -7.407 1.00 38.47 100 ASN A C 1
ATOM 771 O O . ASN A 1 100 ? 18.352 4.031 -6.325 1.00 38.47 100 ASN A O 1
ATOM 775 N N . ILE A 1 101 ? 19.620 2.970 -7.853 1.00 41.81 101 ILE A N 1
ATOM 776 C CA . ILE A 1 101 ? 19.868 1.719 -7.097 1.00 41.81 101 ILE A CA 1
ATOM 777 C C . ILE A 1 101 ? 20.403 1.976 -5.670 1.00 41.81 101 ILE A C 1
ATOM 779 O O . ILE A 1 101 ? 20.296 1.122 -4.795 1.00 41.81 101 ILE A O 1
ATOM 783 N N . SER A 1 102 ? 20.952 3.169 -5.435 1.00 38.38 102 SER A N 1
ATOM 784 C CA . SER A 1 102 ? 21.464 3.672 -4.162 1.00 38.38 102 SER A CA 1
ATOM 785 C C . SER A 1 102 ? 20.390 4.203 -3.194 1.00 38.38 102 SER A C 1
ATOM 787 O O . SER A 1 102 ? 20.731 4.500 -2.053 1.00 38.38 102 SER A O 1
ATOM 789 N N . ASN A 1 103 ? 19.122 4.342 -3.611 1.00 40.19 103 ASN A N 1
ATOM 790 C CA . ASN A 1 103 ? 17.988 4.625 -2.725 1.00 40.19 103 ASN A CA 1
ATOM 791 C C . ASN A 1 103 ? 17.119 3.350 -2.600 1.00 40.19 103 ASN A C 1
ATOM 793 O O . ASN A 1 103 ? 16.396 3.005 -3.535 1.00 40.19 103 ASN A O 1
ATOM 797 N N . PRO A 1 104 ? 17.196 2.604 -1.483 1.00 38.16 104 PRO A N 1
ATOM 798 C CA . PRO A 1 104 ? 16.674 1.237 -1.373 1.00 38.16 104 PRO A CA 1
ATOM 799 C C . PRO A 1 104 ? 15.137 1.117 -1.332 1.00 38.16 104 PRO A C 1
ATOM 801 O O . PRO A 1 104 ? 14.609 0.007 -1.210 1.00 38.16 104 PRO A O 1
ATOM 804 N N . LEU A 1 105 ? 14.388 2.216 -1.438 1.00 43.28 105 LEU A N 1
ATOM 805 C CA . LEU A 1 105 ? 12.947 2.247 -1.185 1.00 43.28 105 LEU A CA 1
ATOM 806 C C . LEU A 1 105 ? 12.106 2.000 -2.441 1.00 43.28 105 LEU A C 1
ATOM 808 O O . LEU A 1 105 ? 11.200 2.759 -2.764 1.00 43.28 105 LEU A O 1
ATOM 812 N N . GLY A 1 106 ? 12.317 0.862 -3.103 1.00 56.94 106 GLY A N 1
ATOM 813 C CA . GLY A 1 106 ? 11.342 0.306 -4.056 1.00 56.94 106 GLY A CA 1
ATOM 814 C C . GLY A 1 106 ? 10.037 -0.163 -3.384 1.00 56.94 106 GLY A C 1
ATOM 815 O O . GLY A 1 106 ? 9.483 -1.182 -3.792 1.00 56.94 106 GLY A O 1
ATOM 816 N N . ALA A 1 107 ? 9.603 0.522 -2.326 1.00 64.94 107 ALA A N 1
ATOM 817 C CA . ALA A 1 107 ? 8.417 0.287 -1.520 1.00 64.94 107 ALA A CA 1
ATOM 818 C C . ALA A 1 107 ? 7.600 1.584 -1.456 1.00 64.94 107 ALA A C 1
ATOM 820 O O . ALA A 1 107 ? 8.157 2.680 -1.472 1.00 64.94 107 ALA A O 1
ATOM 821 N N . LEU A 1 108 ? 6.282 1.455 -1.373 1.00 78.25 108 LEU A N 1
ATOM 822 C CA . LEU A 1 108 ? 5.395 2.552 -1.007 1.00 78.25 108 LEU A CA 1
ATOM 823 C C . LEU A 1 108 ? 5.216 2.557 0.507 1.00 78.25 108 LEU A C 1
ATOM 825 O O . LEU A 1 108 ? 5.438 1.558 1.192 1.00 78.25 108 LEU A O 1
ATOM 829 N N . CYS A 1 109 ? 4.747 3.683 1.004 1.00 80.25 109 CYS A N 1
ATOM 830 C CA . CYS A 1 109 ? 4.465 3.912 2.398 1.00 80.25 109 CYS A CA 1
ATOM 831 C C . CYS A 1 109 ? 2.968 4.135 2.574 1.00 80.25 109 CYS A C 1
ATOM 833 O O . CYS A 1 109 ? 2.371 4.949 1.870 1.00 80.25 109 CYS A O 1
ATOM 835 N N . ALA A 1 110 ? 2.363 3.412 3.513 1.00 84.56 110 ALA A N 1
ATOM 836 C CA . ALA A 1 110 ? 0.969 3.584 3.883 1.00 84.56 110 ALA A CA 1
ATOM 837 C C . ALA A 1 110 ? 0.860 4.043 5.333 1.00 84.56 110 ALA A C 1
ATOM 839 O O . ALA A 1 110 ? 1.406 3.402 6.226 1.00 84.56 110 ALA A O 1
ATOM 840 N N . LYS A 1 111 ? 0.130 5.126 5.586 1.00 85.44 111 LYS A N 1
ATOM 841 C CA . LYS A 1 111 ? -0.248 5.510 6.950 1.00 85.44 111 LYS A CA 1
ATOM 842 C C . LYS A 1 111 ? -1.558 4.820 7.314 1.00 85.44 111 LYS A C 1
ATOM 844 O O . LYS A 1 111 ? -2.506 4.878 6.532 1.00 85.44 111 LYS A O 1
ATOM 849 N N . VAL A 1 112 ? -1.603 4.210 8.497 1.00 85.56 112 VAL A N 1
ATOM 850 C CA . VAL A 1 112 ? -2.823 3.642 9.087 1.00 85.56 112 VAL A CA 1
ATOM 851 C C . VAL A 1 112 ? -3.454 4.689 10.016 1.00 85.56 112 VAL A C 1
ATOM 853 O O . VAL A 1 112 ? -2.830 5.053 11.017 1.00 85.56 112 VAL A O 1
ATOM 856 N N . PRO A 1 113 ? -4.648 5.227 9.712 1.00 81.38 113 PRO A N 1
ATOM 857 C CA . PRO A 1 113 ? -5.374 6.094 10.640 1.00 81.38 113 PRO A CA 1
ATOM 858 C C . PRO A 1 113 ? -5.789 5.335 11.907 1.00 81.38 113 PRO A C 1
ATOM 860 O O . PRO A 1 113 ? -6.165 4.168 11.834 1.00 81.38 113 PRO A O 1
ATOM 863 N N . ALA A 1 114 ? -5.735 5.998 13.066 1.00 74.31 114 ALA A N 1
ATOM 864 C CA . ALA A 1 114 ? -5.989 5.361 14.362 1.00 74.31 114 ALA A CA 1
ATOM 865 C C . ALA A 1 114 ? -7.448 4.902 14.548 1.00 74.31 114 ALA A C 1
ATOM 867 O O . ALA A 1 114 ? -7.696 3.920 15.236 1.00 74.31 114 ALA A O 1
ATOM 868 N N . ASP A 1 115 ? -8.399 5.606 13.935 1.00 75.19 115 ASP A N 1
ATOM 869 C CA . ASP A 1 115 ? -9.844 5.377 14.041 1.00 75.19 115 ASP A CA 1
ATOM 870 C C . ASP A 1 115 ? -10.423 4.576 12.862 1.00 75.19 115 ASP A C 1
ATOM 872 O O . ASP A 1 115 ? -1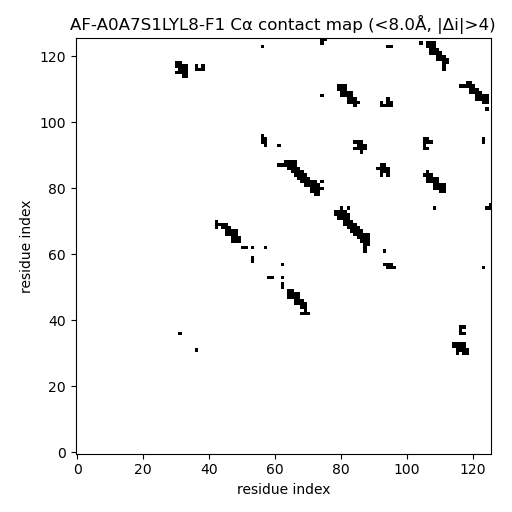1.576 4.152 12.907 1.00 75.19 115 ASP A O 1
ATOM 876 N N . LYS A 1 116 ? -9.647 4.395 11.784 1.00 79.31 116 LYS A N 1
ATOM 877 C CA . LYS A 1 116 ? -10.090 3.779 10.522 1.00 79.31 116 LYS A CA 1
ATOM 878 C C . LYS A 1 116 ? -8.955 2.979 9.898 1.00 79.31 116 LYS A C 1
ATOM 880 O O . LYS A 1 116 ? -8.314 3.426 8.946 1.00 79.31 116 LYS A O 1
ATOM 885 N N . SER A 1 117 ? -8.718 1.782 10.423 1.00 81.75 117 SER A N 1
ATOM 886 C CA . SER A 1 117 ? -7.661 0.875 9.955 1.00 81.75 117 SER A CA 1
ATOM 887 C C . SER A 1 117 ? -7.762 0.553 8.454 1.00 81.75 117 SER A C 1
ATOM 889 O O . SER A 1 117 ? -6.734 0.396 7.797 1.00 81.75 117 SER A O 1
ATOM 891 N N . ALA A 1 118 ? -8.972 0.546 7.882 1.00 86.94 118 ALA A N 1
ATOM 892 C CA . ALA A 1 118 ? -9.215 0.322 6.453 1.00 86.94 118 ALA A CA 1
ATOM 893 C C . ALA A 1 118 ? -8.897 1.529 5.543 1.00 86.94 118 ALA A C 1
ATOM 895 O O . ALA A 1 118 ? -8.891 1.401 4.320 1.00 86.94 118 ALA A O 1
ATOM 896 N N . ALA A 1 119 ? -8.644 2.717 6.101 1.00 87.94 119 ALA A N 1
ATOM 897 C CA . ALA A 1 119 ? -8.460 3.960 5.347 1.00 87.94 119 ALA A CA 1
ATOM 898 C C . ALA A 1 119 ? -6.978 4.259 5.054 1.00 87.94 119 ALA A C 1
ATOM 900 O O . ALA A 1 119 ? -6.480 5.353 5.328 1.00 87.94 119 ALA A O 1
ATOM 901 N N . LEU A 1 120 ? -6.255 3.272 4.518 1.00 86.38 120 LEU A N 1
ATOM 902 C CA . LEU A 1 120 ? -4.826 3.397 4.227 1.00 86.38 120 LEU A CA 1
ATOM 903 C C . LEU A 1 120 ? -4.549 4.507 3.208 1.00 86.38 120 LEU A C 1
ATOM 905 O O . LEU A 1 120 ? -5.059 4.484 2.089 1.00 86.38 120 LEU A O 1
ATOM 909 N N . THR A 1 121 ? -3.662 5.439 3.554 1.00 85.25 121 THR A N 1
ATOM 910 C CA . THR A 1 121 ? -3.178 6.446 2.600 1.00 85.25 121 THR A CA 1
ATOM 911 C C . THR A 1 121 ? -1.815 6.026 2.068 1.00 85.25 121 THR A C 1
ATOM 913 O O . THR A 1 121 ? -0.823 6.132 2.794 1.00 85.25 121 THR A O 1
ATOM 916 N N . VAL A 1 122 ? -1.773 5.535 0.827 1.00 83.81 122 VAL A N 1
ATOM 917 C CA . VAL A 1 122 ? -0.574 4.966 0.189 1.00 83.81 122 VAL A CA 1
ATOM 918 C C . VAL A 1 122 ? 0.071 5.975 -0.762 1.00 83.81 122 VAL A C 1
ATOM 920 O O . VAL A 1 122 ? -0.599 6.539 -1.626 1.00 83.81 122 VAL A O 1
ATOM 923 N N . ALA A 1 123 ? 1.378 6.178 -0.629 1.00 80.81 123 ALA A N 1
ATOM 924 C CA . ALA A 1 123 ? 2.169 7.038 -1.505 1.00 80.81 123 ALA A CA 1
ATOM 925 C C . ALA A 1 123 ? 3.624 6.544 -1.588 1.00 80.81 123 ALA A C 1
ATOM 9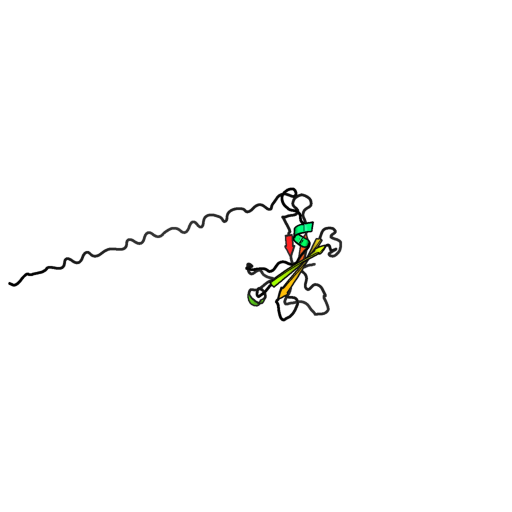27 O O . ALA A 1 123 ? 4.037 5.734 -0.755 1.00 80.81 123 ALA A O 1
ATOM 928 N N . PRO A 1 124 ? 4.430 7.021 -2.552 1.00 79.12 124 PRO A N 1
ATOM 929 C CA . PRO A 1 124 ? 5.878 6.871 -2.480 1.00 79.12 124 PRO A CA 1
ATOM 930 C C . PRO A 1 124 ? 6.406 7.335 -1.119 1.00 79.12 124 PRO A C 1
ATOM 932 O O . PRO A 1 124 ? 5.927 8.324 -0.561 1.00 79.12 124 PRO A O 1
ATOM 935 N N . CYS A 1 125 ? 7.366 6.595 -0.573 1.00 74.50 125 CYS A N 1
ATOM 936 C CA . CYS A 1 125 ? 8.008 6.964 0.681 1.00 74.50 125 CYS A CA 1
ATOM 937 C C . CYS A 1 125 ? 8.795 8.284 0.535 1.00 74.50 125 CYS A C 1
ATOM 939 O O . CYS A 1 125 ? 9.338 8.515 -0.550 1.00 74.50 125 CYS A O 1
ATOM 941 N N . PRO A 1 126 ? 8.854 9.131 1.584 1.00 68.06 126 PRO A N 1
ATOM 942 C CA . PRO A 1 126 ? 9.703 10.324 1.610 1.00 68.06 126 PRO A CA 1
ATOM 943 C C . PRO A 1 126 ? 11.192 10.012 1.429 1.00 68.06 126 PRO A C 1
ATOM 945 O O . PRO A 1 126 ? 11.627 8.928 1.887 1.00 68.06 126 PRO A O 1
#

Radius of gyration: 26.43 Å; Cα contacts (8 Å, |Δi|>4): 176; chains: 1; bounding box: 74×29×77 Å

Foldseek 3Di:
DDDDDDDDDDDDDPPDDPDDPPPPPDDDDDADWPVRDDLCVVQVDKDFDPDDDDDPFQHPVLNARWIWHWDQDDQPPDHQKIWIWIDHPPDDGSRGPDDDPVPVRSTWIWHQDPGGNRPTDTDRGD

Secondary structure (DSSP, 8-state):
-----------------------PPPPPPPPPPTTT--HHHHHSS-EE-S----BTTB-GGG-SSEEEEEEEEEETTEEEEEEEEEEETTSSB-S-SSS-TTS---SEEEE--SS-TT--EEEE--

Sequence (126 aa):
MISHVIAAALAITCSGTAVGTHRAPCPEIKPLSAEEFDIEEYIRASWFIQEQQTISYQPATDLRCVVATYNRGVVGNFVGALLVYNYRLGAYRTAIKNTNISNPLGALCAKVPADKSAALTVAPCP

Solvent-accessible surface area (backbone atoms only — not comparable to full-atom values): 8139 Å² total; per-residue (Å²): 142,83,84,88,80,84,83,84,85,82,83,80,77,80,78,79,76,84,76,76,83,75,71,72,76,79,79,88,81,78,65,52,47,50,91,77,34,64,58,68,67,65,36,71,52,70,44,76,56,87,78,79,84,70,46,98,63,43,50,72,92,54,67,53,63,26,34,41,36,49,38,87,42,69,58,90,90,40,79,61,24,30,38,35,35,37,33,27,80,92,64,64,63,42,43,48,95,78,71,58,90,88,58,84,67,45,33,28,33,23,45,51,43,95,80,26,48,55,52,60,51,73,40,77,56,133

pLDDT: mean 70.73, std 16.49, range [36.72, 93.06]

Mean predicted aligned error: 14.0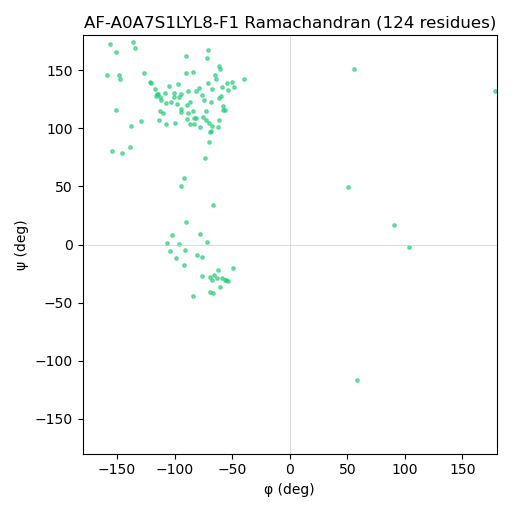5 Å